Protein AF-A0A821YKF0-F1 (afdb_monomer)

Organism: NCBI:txid392032

InterPro domains:
  IPR000210 BTB/POZ domain [PF00651] (2-75)
  IPR000210 BTB/POZ domain [PS50097] (5-74)
  IPR000210 BTB/POZ domain [SM00225] (5-76)
  IPR011333 SKP1/BTB/POZ domain superfamily [G3DSA:3.30.710.10] (1-76)
  IPR011333 SKP1/BTB/POZ domain superfamily [SSF54695] (2-73)
  IPR052407 BTB/POZ domain-containing protein 9 [PTHR46306] (2-75)

Mean predicted aligned error: 6.36 Å

Secondary structure (DSSP, 8-state):
--TT--EEEEETTEEEEE-HHHHHHH-HHHHHHHHSS-S----S--EEE--SS-HHHHHHHHHHHHHS--------

Foldseek 3Di:
DQVPFQAWEAEPNDIDGDHLVLCLVQDVVSVCVPPVDPDDPPPPDRYDYDYPDHPVVVVQVRCCSVPVDHDPDPPD

Radius of gyration: 13.24 Å; Cα contacts (8 Å, |Δi|>4): 79; chains: 1; bounding box: 25×27×43 Å

Structure (mmCIF, N/CA/C/O backbone):
data_AF-A0A821YKF0-F1
#
_entry.id   AF-A0A821YKF0-F1
#
loop_
_atom_site.group_PDB
_atom_site.id
_atom_site.type_symbol
_atom_site.label_atom_id
_atom_site.label_alt_id
_atom_site.label_comp_id
_atom_site.label_asym_id
_atom_site.label_entity_id
_atom_site.label_seq_id
_atom_site.pdbx_PDB_ins_code
_atom_site.Cartn_x
_atom_site.Cartn_y
_atom_site.Cartn_z
_atom_site.occupancy
_atom_site.B_iso_or_equiv
_atom_site.auth_seq_id
_atom_site.auth_comp_id
_atom_site.auth_asym_id
_atom_site.auth_atom_id
_atom_site.pdbx_PDB_model_num
ATOM 1 N N . GLN A 1 1 ? -1.210 -10.871 6.681 1.00 49.53 1 GLN A N 1
ATOM 2 C CA . GLN A 1 1 ? -1.513 -12.060 5.864 1.00 49.53 1 GLN A CA 1
ATOM 3 C C . GLN A 1 1 ? -1.104 -11.697 4.448 1.00 49.53 1 GLN A C 1
ATOM 5 O O . GLN 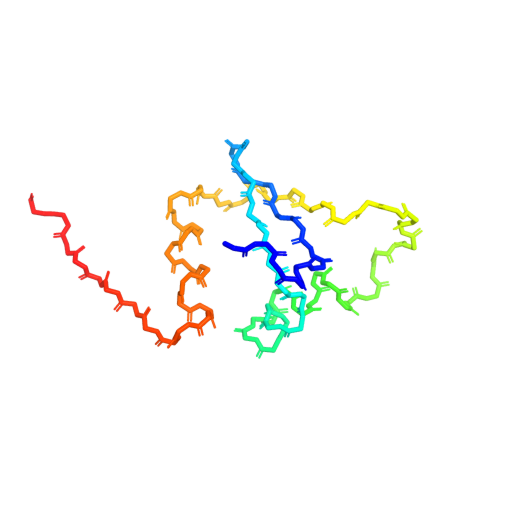A 1 1 ? -1.532 -10.645 3.993 1.00 49.53 1 GLN A O 1
ATOM 10 N N . SER A 1 2 ? -0.180 -12.445 3.845 1.00 65.50 2 SER A N 1
ATOM 11 C CA . SER A 1 2 ? 0.407 -12.153 2.524 1.00 65.50 2 SER A CA 1
ATOM 12 C C . SER A 1 2 ? -0.307 -12.879 1.381 1.00 65.50 2 SER A C 1
ATOM 14 O O . SER A 1 2 ? 0.161 -12.845 0.246 1.00 65.50 2 SER A O 1
ATOM 16 N N . ASP A 1 3 ? -1.414 -13.562 1.674 1.00 79.06 3 ASP A N 1
ATOM 17 C CA . ASP A 1 3 ? -2.164 -14.321 0.680 1.00 79.06 3 ASP A CA 1
ATOM 18 C C . ASP A 1 3 ? -2.598 -13.372 -0.445 1.00 79.06 3 ASP A C 1
ATOM 20 O O . ASP A 1 3 ? -3.235 -12.352 -0.187 1.00 79.06 3 ASP A O 1
ATOM 24 N N . TYR A 1 4 ? -2.208 -13.697 -1.681 1.00 87.19 4 TYR A N 1
ATOM 25 C CA . TYR A 1 4 ? -2.495 -12.938 -2.910 1.00 87.19 4 TYR A CA 1
ATOM 26 C C . TYR A 1 4 ? -1.859 -11.543 -3.033 1.00 87.19 4 TYR A C 1
ATOM 28 O O . TYR A 1 4 ? -2.198 -10.809 -3.962 1.00 87.19 4 TYR A O 1
ATOM 36 N N . SER A 1 5 ? -0.919 -11.174 -2.157 1.00 91.44 5 SER A N 1
ATOM 37 C CA . SER A 1 5 ? -0.165 -9.927 -2.329 1.00 91.44 5 SER A CA 1
ATOM 38 C C . SER A 1 5 ? 0.728 -10.003 -3.570 1.00 91.44 5 SER A C 1
ATOM 40 O O . SER A 1 5 ? 1.518 -10.931 -3.720 1.00 91.44 5 SER A O 1
ATOM 42 N N . ASP A 1 6 ? 0.607 -9.015 -4.450 1.00 91.56 6 ASP A N 1
ATOM 43 C CA . ASP A 1 6 ? 1.320 -8.899 -5.729 1.00 91.56 6 ASP A CA 1
ATOM 44 C C . ASP A 1 6 ? 2.261 -7.678 -5.758 1.00 91.56 6 ASP A C 1
ATOM 46 O O . ASP A 1 6 ? 2.822 -7.320 -6.798 1.00 91.56 6 ASP A O 1
ATOM 50 N N . VAL A 1 7 ? 2.435 -7.017 -4.61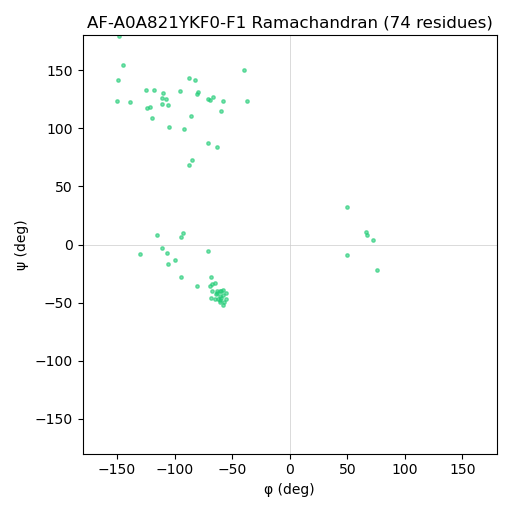0 1.00 91.50 7 VAL A N 1
ATOM 51 C CA . VAL A 1 7 ? 3.419 -5.956 -4.405 1.00 91.50 7 VAL A CA 1
ATOM 52 C C . VAL A 1 7 ? 3.914 -5.931 -2.963 1.00 91.50 7 VAL A C 1
ATOM 54 O O . VAL A 1 7 ? 3.156 -6.112 -2.008 1.00 91.50 7 VAL A O 1
ATOM 57 N N . GLU A 1 8 ? 5.202 -5.661 -2.818 1.00 93.62 8 GLU A N 1
ATOM 58 C CA . GLU A 1 8 ? 5.876 -5.367 -1.564 1.00 93.62 8 GLU A CA 1
ATOM 59 C C . GLU A 1 8 ? 6.278 -3.887 -1.564 1.00 93.62 8 GLU A C 1
ATOM 61 O O . GLU A 1 8 ? 6.849 -3.387 -2.530 1.00 93.62 8 GLU A O 1
ATOM 66 N N . LEU A 1 9 ? 5.952 -3.158 -0.500 1.00 93.50 9 LEU A N 1
ATOM 67 C CA . LEU A 1 9 ? 6.347 -1.764 -0.313 1.00 93.50 9 LEU A CA 1
ATOM 68 C C . LEU A 1 9 ? 7.367 -1.695 0.823 1.00 93.50 9 LEU A C 1
ATOM 70 O O . LEU A 1 9 ? 7.089 -2.179 1.919 1.00 93.50 9 LEU A O 1
ATOM 74 N N . ILE A 1 10 ? 8.527 -1.100 0.565 1.00 94.81 10 ILE A N 1
ATOM 75 C CA . ILE A 1 10 ? 9.620 -0.968 1.534 1.00 94.81 10 ILE A CA 1
ATOM 76 C C . ILE A 1 10 ? 9.676 0.484 2.012 1.00 94.81 10 ILE A C 1
ATOM 78 O O . ILE A 1 10 ? 9.858 1.394 1.200 1.00 94.81 10 ILE A O 1
ATOM 82 N N . ILE A 1 11 ? 9.501 0.703 3.319 1.00 95.44 11 ILE A N 1
ATOM 83 C CA . ILE A 1 11 ? 9.438 2.033 3.953 1.00 95.44 11 ILE A CA 1
ATOM 84 C C . ILE A 1 11 ? 10.210 1.991 5.269 1.00 95.44 11 ILE A C 1
ATOM 86 O O . ILE A 1 11 ? 9.880 1.192 6.134 1.00 95.44 11 ILE A O 1
ATOM 90 N N . GLU A 1 12 ? 11.224 2.843 5.440 1.00 94.31 12 GLU A N 1
ATOM 91 C CA . GLU A 1 12 ? 12.095 2.861 6.637 1.00 94.31 12 GLU A CA 1
ATOM 92 C C . GLU A 1 12 ? 12.655 1.470 7.022 1.00 94.31 12 GLU A C 1
ATOM 94 O O . GLU A 1 12 ? 12.911 1.190 8.189 1.00 94.31 12 GLU A O 1
ATOM 99 N N . SER A 1 13 ? 12.905 0.599 6.037 1.00 91.31 13 SER A N 1
ATOM 100 C CA . SER A 1 13 ? 13.313 -0.813 6.216 1.00 91.31 13 SER A CA 1
ATOM 101 C C . SER A 1 13 ? 12.212 -1.764 6.711 1.00 91.31 13 SER A C 1
ATOM 103 O O . SER A 1 13 ? 12.479 -2.943 6.933 1.00 91.31 13 SER A O 1
ATOM 105 N N . GLU A 1 14 ? 10.973 -1.293 6.864 1.00 95.50 14 GLU A N 1
ATOM 106 C CA . GLU A 1 14 ? 9.799 -2.140 7.078 1.00 95.50 14 GLU A CA 1
ATOM 107 C C . GLU A 1 14 ? 9.191 -2.585 5.741 1.00 95.50 14 GLU A C 1
ATOM 109 O O . GLU A 1 14 ? 9.132 -1.822 4.775 1.00 95.50 14 GLU A O 1
ATOM 114 N N . HIS A 1 15 ? 8.708 -3.829 5.709 1.00 94.19 15 HIS A N 1
ATOM 115 C CA . HIS A 1 15 ? 8.147 -4.473 4.524 1.00 94.19 15 HIS A CA 1
ATOM 116 C C . HIS A 1 15 ? 6.622 -4.589 4.641 1.00 94.19 15 HIS A C 1
ATOM 118 O O . HIS A 1 15 ? 6.096 -5.174 5.593 1.00 94.19 15 HIS A O 1
ATOM 124 N N . PHE A 1 16 ? 5.904 -4.062 3.649 1.00 94.50 16 PHE A N 1
ATOM 125 C CA . PHE A 1 16 ? 4.445 -4.069 3.584 1.00 94.50 16 PHE A CA 1
ATOM 126 C C . PHE A 1 16 ? 3.965 -4.823 2.343 1.00 94.50 16 PHE A C 1
ATOM 128 O O . PHE A 1 16 ? 4.056 -4.321 1.225 1.00 94.50 16 PHE A O 1
ATOM 135 N N . PHE A 1 17 ? 3.392 -6.007 2.544 1.00 94.50 17 PHE A N 1
ATOM 136 C CA . PHE A 1 17 ? 2.742 -6.772 1.478 1.00 94.50 17 PHE A CA 1
ATOM 137 C C . PHE A 1 17 ? 1.329 -6.241 1.219 1.00 94.50 17 PHE A C 1
ATOM 139 O O . PHE A 1 17 ? 0.546 -6.050 2.157 1.00 94.50 17 PHE A O 1
ATOM 146 N N . ALA A 1 18 ? 1.011 -5.967 -0.044 1.00 94.12 18 ALA A N 1
ATOM 147 C CA . ALA A 1 18 ? -0.254 -5.366 -0.442 1.00 94.12 18 ALA A CA 1
ATOM 148 C C . ALA A 1 18 ? -0.719 -5.832 -1.832 1.00 94.12 18 ALA A C 1
ATOM 150 O O . ALA A 1 18 ? -0.054 -6.615 -2.505 1.00 94.12 18 ALA A O 1
ATOM 151 N N . HIS A 1 19 ? -1.885 -5.327 -2.243 1.00 94.19 19 HIS A N 1
ATOM 152 C CA . HIS A 1 19 ? -2.520 -5.622 -3.521 1.00 94.19 19 HIS A CA 1
ATOM 153 C C . HIS A 1 19 ? -2.491 -4.379 -4.412 1.00 94.19 19 HIS A C 1
ATOM 155 O O . HIS A 1 19 ? -3.069 -3.340 -4.063 1.00 94.19 19 HIS A O 1
ATOM 161 N N . ARG A 1 20 ? -1.862 -4.481 -5.583 1.00 93.00 20 ARG A N 1
ATOM 162 C CA . ARG A 1 20 ? -1.712 -3.384 -6.550 1.00 93.00 20 ARG A CA 1
ATOM 163 C C . ARG A 1 20 ? -3.055 -2.788 -6.948 1.00 93.00 20 ARG A C 1
ATOM 165 O O . ARG A 1 20 ? -3.201 -1.568 -7.017 1.00 93.00 20 ARG A O 1
ATOM 172 N N . THR A 1 21 ? -4.043 -3.652 -7.166 1.00 94.25 21 THR A N 1
ATOM 173 C CA . THR A 1 21 ? -5.398 -3.273 -7.582 1.00 94.25 21 THR A CA 1
ATOM 174 C C . THR A 1 21 ? -6.095 -2.409 -6.534 1.00 94.25 21 THR A C 1
ATOM 176 O O . THR A 1 21 ? -6.625 -1.351 -6.869 1.00 94.25 21 THR A O 1
ATOM 179 N N . ILE A 1 22 ? -6.042 -2.806 -5.258 1.00 96.25 22 ILE A N 1
ATOM 180 C CA . ILE A 1 22 ? -6.643 -2.053 -4.150 1.00 96.25 22 ILE A CA 1
ATOM 181 C C . ILE A 1 22 ? -5.931 -0.709 -3.982 1.00 96.25 22 ILE A C 1
ATOM 183 O O . ILE A 1 22 ? -6.591 0.326 -3.906 1.00 96.25 22 ILE A O 1
ATOM 187 N N . LEU A 1 23 ? -4.594 -0.701 -3.980 1.00 95.50 23 LEU A N 1
ATOM 188 C CA . LEU A 1 23 ? -3.810 0.530 -3.860 1.00 95.50 23 LEU A CA 1
ATOM 189 C C . LEU A 1 23 ? -4.160 1.532 -4.972 1.00 95.50 23 LEU A C 1
ATOM 191 O O . LEU A 1 23 ? -4.469 2.687 -4.681 1.00 95.50 23 LEU A O 1
ATOM 195 N N . ALA A 1 24 ? -4.178 1.091 -6.231 1.00 94.62 24 ALA A N 1
ATOM 196 C CA . ALA A 1 24 ? -4.484 1.953 -7.371 1.00 94.62 24 ALA A CA 1
ATOM 197 C C . ALA A 1 24 ? -5.947 2.413 -7.423 1.00 94.62 24 ALA A C 1
ATOM 199 O O . ALA A 1 24 ? -6.219 3.547 -7.813 1.00 94.62 24 ALA A O 1
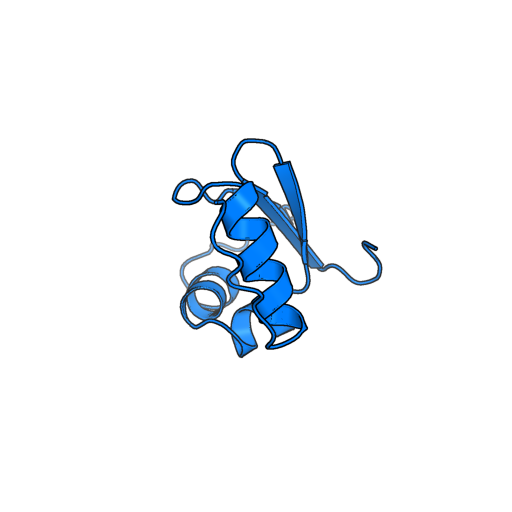ATOM 200 N N . ALA A 1 25 ? -6.897 1.569 -7.014 1.00 96.25 25 ALA A N 1
ATOM 201 C CA . ALA A 1 25 ? -8.307 1.952 -6.962 1.00 96.25 25 ALA A CA 1
ATOM 202 C C . ALA A 1 25 ? -8.590 3.011 -5.883 1.00 96.25 25 ALA A C 1
ATOM 204 O O . ALA A 1 25 ? -9.544 3.779 -5.998 1.00 96.25 25 ALA A O 1
ATOM 205 N N . ARG A 1 26 ? -7.783 3.043 -4.816 1.00 96.94 26 ARG A N 1
ATOM 206 C CA . ARG A 1 26 ? -8.012 3.884 -3.631 1.00 96.94 26 ARG A CA 1
ATOM 207 C C . ARG A 1 26 ? -7.071 5.087 -3.537 1.00 96.94 26 ARG A C 1
ATOM 209 O O . ARG A 1 26 ? -7.268 5.925 -2.661 1.00 96.94 26 ARG A O 1
ATOM 216 N N . SER A 1 27 ? -6.068 5.188 -4.410 1.00 94.50 27 SER A N 1
ATOM 217 C CA . SER A 1 27 ? -5.090 6.277 -4.412 1.00 94.50 27 SER A CA 1
ATOM 218 C C . SER A 1 27 ? -4.560 6.559 -5.815 1.00 94.50 27 SER A C 1
ATOM 220 O O . SER A 1 27 ? -3.979 5.692 -6.469 1.00 94.50 27 SER A O 1
ATOM 222 N N . GLU A 1 28 ? -4.698 7.808 -6.260 1.00 93.31 28 GLU A N 1
ATOM 223 C CA . GLU A 1 28 ? -4.182 8.241 -7.562 1.00 93.31 28 GLU A CA 1
ATOM 224 C C . GLU A 1 28 ? -2.656 8.185 -7.632 1.00 93.31 28 GLU A C 1
ATOM 226 O O . GLU A 1 28 ? -2.113 7.842 -8.681 1.00 93.31 28 GLU A O 1
ATOM 231 N N . TYR A 1 29 ? -1.978 8.444 -6.508 1.00 91.25 29 TYR A N 1
ATOM 232 C CA . TYR A 1 29 ? -0.533 8.272 -6.388 1.00 91.25 29 TYR A CA 1
ATOM 233 C C . TYR A 1 29 ? -0.142 6.826 -6.694 1.00 91.25 29 TYR A C 1
ATOM 235 O O . TYR A 1 29 ? 0.679 6.586 -7.575 1.00 91.25 29 TYR A O 1
ATOM 243 N N . PHE A 1 30 ? -0.783 5.850 -6.041 1.00 92.00 30 PHE A N 1
ATOM 244 C CA . PHE A 1 30 ? -0.493 4.439 -6.295 1.00 92.00 30 PHE A CA 1
ATOM 245 C C . PHE A 1 30 ? -0.918 3.996 -7.694 1.00 92.00 30 PHE A C 1
ATOM 247 O O . PHE A 1 30 ? -0.226 3.191 -8.309 1.00 92.00 30 PHE A O 1
ATOM 254 N N . ARG A 1 31 ? -2.006 4.545 -8.241 1.00 92.19 31 ARG A N 1
ATOM 255 C CA . ARG A 1 31 ? -2.411 4.287 -9.628 1.00 92.19 31 ARG A CA 1
ATOM 256 C C . ARG A 1 31 ? -1.333 4.730 -10.611 1.00 92.19 31 ARG A C 1
ATOM 258 O O . ARG A 1 31 ? -0.944 3.944 -11.469 1.00 92.19 31 ARG A O 1
ATOM 265 N N . ALA A 1 32 ? -0.828 5.953 -10.465 1.00 90.12 32 ALA A N 1
ATOM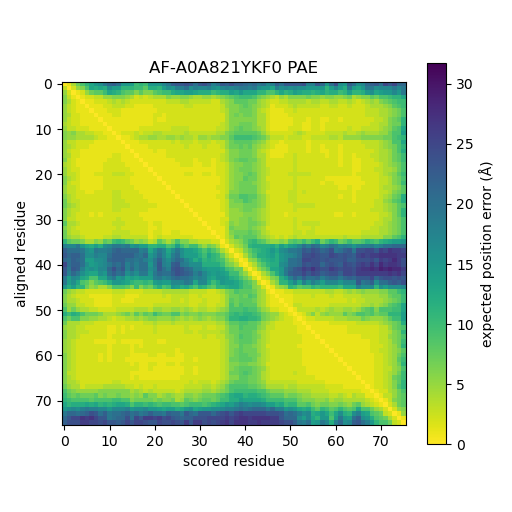 266 C CA . ALA A 1 32 ? 0.259 6.464 -11.293 1.00 90.12 32 ALA A CA 1
ATOM 267 C C . ALA A 1 32 ? 1.552 5.662 -11.075 1.00 90.12 32 ALA A C 1
ATOM 269 O O . ALA A 1 32 ? 2.201 5.263 -12.033 1.00 90.12 32 ALA A O 1
ATOM 270 N N . LEU A 1 33 ? 1.881 5.341 -9.825 1.00 87.62 33 LEU A N 1
ATOM 271 C CA . LEU A 1 33 ? 3.076 4.583 -9.465 1.00 87.62 33 LEU A CA 1
ATOM 272 C C . LEU A 1 33 ? 3.070 3.157 -10.053 1.00 87.62 33 LEU A C 1
ATOM 274 O O . LEU A 1 33 ? 4.102 2.670 -10.511 1.00 87.62 33 LEU A O 1
ATOM 278 N N . LEU A 1 34 ? 1.925 2.471 -10.028 1.00 87.50 34 LEU A N 1
ATOM 279 C CA . LEU A 1 34 ? 1.808 1.053 -10.392 1.00 87.50 34 LEU A CA 1
ATOM 280 C C . LEU A 1 34 ? 1.410 0.818 -11.854 1.00 87.50 34 LEU A C 1
ATOM 282 O O . LEU A 1 34 ? 1.749 -0.233 -12.398 1.00 87.50 34 LEU A O 1
ATOM 286 N N . TYR A 1 35 ? 0.688 1.759 -12.468 1.00 86.31 35 TYR A N 1
ATOM 287 C CA . TYR A 1 35 ? 0.118 1.619 -13.816 1.00 86.31 35 TYR A CA 1
ATOM 288 C C . TYR A 1 35 ? 0.423 2.809 -14.738 1.00 86.31 35 TYR A C 1
ATOM 290 O O . TYR A 1 35 ? 0.128 2.757 -15.931 1.00 86.31 35 TYR A O 1
ATOM 298 N N . GLY A 1 36 ? 1.006 3.892 -14.223 1.00 78.38 36 GLY A N 1
ATOM 299 C CA . GLY A 1 36 ? 1.314 5.096 -14.988 1.00 78.38 36 GLY A CA 1
ATOM 300 C C . GLY A 1 36 ? 2.647 4.996 -15.717 1.00 78.38 36 GLY A C 1
ATOM 301 O O . GLY A 1 36 ? 3.596 5.636 -15.296 1.00 78.38 36 GLY A O 1
ATOM 302 N N . GLY A 1 37 ? 2.706 4.191 -16.784 1.00 63.28 37 GLY A N 1
ATOM 303 C CA . GLY A 1 37 ? 3.552 4.321 -17.993 1.00 63.28 37 GLY A CA 1
ATOM 304 C C . GLY A 1 37 ? 5.075 4.566 -17.925 1.00 63.28 37 GLY A C 1
ATOM 305 O O . GLY A 1 37 ? 5.714 4.495 -18.967 1.00 63.28 37 GLY A O 1
ATOM 306 N N . LEU A 1 38 ? 5.671 4.853 -16.767 1.00 55.22 38 LEU A N 1
ATOM 307 C CA . LEU A 1 38 ? 7.076 5.256 -16.591 1.00 55.22 38 LEU A CA 1
ATOM 308 C C . LEU A 1 38 ? 7.922 4.199 -15.881 1.00 55.22 38 LEU A C 1
ATOM 310 O O . LEU A 1 38 ? 9.127 4.378 -15.728 1.00 55.22 38 LEU A O 1
ATOM 314 N N . ARG A 1 39 ? 7.314 3.089 -15.458 1.00 53.62 39 ARG A N 1
ATOM 315 C CA . ARG A 1 39 ? 8.081 1.917 -15.061 1.00 53.62 39 ARG A CA 1
ATOM 316 C C . ARG A 1 39 ? 8.377 1.109 -16.310 1.00 53.62 39 ARG A C 1
ATOM 318 O O . ARG A 1 39 ? 7.474 0.513 -16.895 1.00 53.62 39 ARG A O 1
ATOM 325 N N . GLU A 1 40 ? 9.651 1.108 -16.690 1.00 52.00 40 GLU A N 1
ATOM 326 C CA . GLU A 1 40 ? 10.244 0.043 -17.493 1.00 52.00 40 GLU A CA 1
ATOM 327 C C . GLU A 1 40 ? 9.708 -1.316 -17.012 1.00 52.00 40 GLU A C 1
ATOM 329 O O . GLU A 1 40 ? 9.387 -1.450 -15.823 1.00 52.00 40 GLU A O 1
ATOM 334 N N . PRO A 1 41 ? 9.593 -2.325 -17.891 1.00 47.78 41 PRO A N 1
ATOM 335 C CA . PRO A 1 41 ? 9.278 -3.681 -17.475 1.00 47.78 41 PRO A CA 1
ATOM 336 C C . PRO A 1 41 ? 10.422 -4.171 -16.581 1.00 47.78 41 PRO A C 1
ATOM 338 O O . PRO A 1 41 ? 11.372 -4.795 -17.041 1.00 47.78 41 PRO A O 1
ATOM 341 N N . GLN A 1 42 ? 10.367 -3.840 -15.293 1.00 50.38 42 GLN A N 1
ATOM 342 C CA . GLN A 1 42 ? 11.210 -4.440 -14.283 1.00 50.38 42 GLN A CA 1
ATOM 343 C C . GLN A 1 42 ? 10.689 -5.856 -14.138 1.00 50.38 42 GLN A C 1
ATOM 345 O O . GLN A 1 42 ? 9.772 -6.146 -13.372 1.00 50.38 42 GLN A O 1
ATOM 350 N N . HIS A 1 43 ? 11.251 -6.709 -14.990 1.00 45.59 43 HIS A N 1
ATOM 351 C CA . HIS A 1 43 ? 11.343 -8.131 -14.775 1.00 45.59 43 HIS A CA 1
ATOM 352 C C . HIS A 1 43 ? 11.613 -8.378 -13.279 1.00 45.59 43 HIS A C 1
ATOM 354 O O . HIS A 1 43 ? 12.543 -7.830 -12.688 1.00 45.59 43 HIS A O 1
ATOM 360 N N . ASP A 1 44 ? 10.720 -9.162 -12.684 1.00 52.44 44 ASP A N 1
ATOM 361 C CA . ASP A 1 44 ? 10.877 -9.917 -11.440 1.00 52.44 44 ASP A CA 1
ATOM 362 C C . ASP A 1 44 ? 10.824 -9.196 -10.080 1.00 52.44 44 ASP A C 1
ATOM 364 O O . ASP A 1 44 ? 10.436 -9.837 -9.098 1.00 52.44 44 ASP A O 1
ATOM 368 N N . ASN A 1 45 ? 11.069 -7.886 -9.971 1.00 55.75 45 ASN A N 1
ATOM 369 C CA . ASN A 1 45 ? 11.054 -7.234 -8.652 1.00 55.75 45 ASN A CA 1
ATOM 370 C C . ASN A 1 45 ? 9.682 -6.658 -8.258 1.00 55.75 45 ASN A C 1
ATOM 372 O O . ASN A 1 45 ? 9.301 -5.547 -8.619 1.00 55.75 45 ASN A O 1
ATOM 376 N N . HIS A 1 46 ? 8.966 -7.422 -7.430 1.00 77.88 46 HIS A N 1
ATOM 377 C CA . HIS A 1 46 ? 7.688 -7.066 -6.800 1.00 77.88 46 HIS A CA 1
ATOM 378 C C . HIS A 1 46 ? 7.817 -5.986 -5.703 1.00 77.88 46 HIS A C 1
ATOM 380 O O . HIS A 1 46 ? 6.800 -5.531 -5.178 1.00 77.88 46 HIS A O 1
ATOM 386 N N . ALA A 1 47 ? 9.042 -5.572 -5.365 1.00 88.19 47 ALA A N 1
ATOM 387 C CA . ALA A 1 47 ? 9.349 -4.636 -4.289 1.00 88.19 47 ALA A CA 1
ATOM 388 C C . ALA A 1 47 ? 9.491 -3.184 -4.779 1.00 88.19 47 ALA A C 1
ATOM 390 O O . ALA A 1 47 ? 10.217 -2.897 -5.731 1.00 88.19 47 ALA A O 1
ATOM 391 N N . ILE A 1 48 ? 8.831 -2.251 -4.093 1.00 90.19 48 ILE A N 1
ATOM 392 C CA . ILE A 1 48 ? 8.862 -0.811 -4.360 1.00 90.19 48 ILE A CA 1
ATOM 393 C C . ILE A 1 48 ? 9.299 -0.079 -3.093 1.00 90.19 48 ILE A C 1
ATOM 395 O O . ILE A 1 48 ? 8.595 -0.087 -2.088 1.00 90.19 48 ILE A O 1
ATOM 399 N N . GLU A 1 49 ? 10.435 0.605 -3.155 1.00 92.00 49 GLU A N 1
ATOM 400 C CA . GLU A 1 49 ? 10.889 1.485 -2.076 1.00 92.00 49 GLU A CA 1
ATOM 401 C C . GLU A 1 49 ? 10.158 2.839 -2.138 1.00 92.00 49 GLU A C 1
ATOM 403 O O . GLU A 1 49 ? 10.091 3.460 -3.202 1.00 92.00 49 GLU A O 1
ATOM 408 N N . ILE A 1 50 ? 9.618 3.299 -1.005 1.00 91.00 50 ILE A N 1
ATOM 409 C CA . ILE A 1 50 ? 8.990 4.620 -0.843 1.00 91.00 50 ILE A CA 1
ATOM 410 C C . ILE A 1 50 ? 9.749 5.366 0.257 1.00 91.00 50 ILE A C 1
ATOM 412 O O . ILE A 1 50 ? 9.787 4.923 1.406 1.00 91.00 50 ILE A O 1
ATOM 416 N N . LYS A 1 51 ? 10.351 6.508 -0.088 1.00 89.69 51 LYS A N 1
ATOM 417 C CA . LYS A 1 51 ? 11.268 7.258 0.796 1.00 89.69 51 LYS A CA 1
ATOM 418 C C . LYS A 1 51 ? 10.602 8.444 1.486 1.00 89.69 51 LYS A C 1
ATOM 420 O O . LYS A 1 51 ? 11.151 9.015 2.421 1.00 89.69 51 LYS A O 1
ATOM 425 N N . GLU A 1 52 ? 9.417 8.824 1.030 1.00 87.12 52 GLU A N 1
ATOM 426 C CA . GLU A 1 52 ? 8.741 10.070 1.385 1.00 87.12 52 GLU A CA 1
ATOM 427 C C . GLU A 1 52 ? 7.779 9.926 2.575 1.00 87.12 52 GLU A C 1
ATOM 429 O O . GLU A 1 52 ? 7.000 10.838 2.856 1.00 87.12 52 GLU A O 1
ATOM 434 N N . CYS A 1 53 ? 7.785 8.790 3.281 1.00 90.19 53 CYS A N 1
ATOM 435 C CA . CYS A 1 53 ? 6.875 8.559 4.401 1.00 90.19 53 CYS A CA 1
ATOM 436 C C . CYS A 1 53 ? 7.506 7.742 5.532 1.00 90.19 53 CYS A C 1
ATOM 438 O O . CYS A 1 53 ? 8.419 6.954 5.313 1.00 90.19 53 CYS A O 1
ATOM 440 N N . LYS A 1 54 ? 6.982 7.934 6.749 1.00 94.81 54 LYS A N 1
ATOM 441 C CA . LYS A 1 54 ? 7.333 7.122 7.919 1.00 94.81 54 LYS A CA 1
ATOM 442 C C . LYS A 1 54 ? 6.526 5.829 7.932 1.00 94.81 54 LYS A C 1
ATOM 444 O O . LYS A 1 54 ? 5.317 5.877 7.676 1.00 94.81 54 LYS A O 1
ATOM 449 N N . ALA A 1 55 ? 7.127 4.715 8.334 1.00 95.12 55 ALA A N 1
ATOM 450 C CA . ALA A 1 55 ? 6.473 3.407 8.367 1.00 95.12 55 ALA A CA 1
ATOM 451 C C . ALA A 1 55 ? 5.235 3.397 9.281 1.00 95.12 55 ALA A C 1
ATOM 453 O O . ALA A 1 55 ? 4.175 2.892 8.903 1.00 95.12 55 ALA A O 1
ATOM 454 N N . ALA A 1 56 ? 5.308 4.066 10.438 1.00 93.50 56 ALA A N 1
ATOM 455 C CA . ALA A 1 56 ? 4.174 4.202 11.357 1.00 93.50 56 ALA A CA 1
ATOM 456 C C . ALA A 1 56 ? 2.972 4.925 10.718 1.00 93.50 56 ALA A C 1
ATOM 458 O O . ALA A 1 56 ? 1.829 4.473 10.831 1.00 93.50 56 ALA A O 1
ATOM 459 N N . ALA A 1 57 ? 3.226 6.0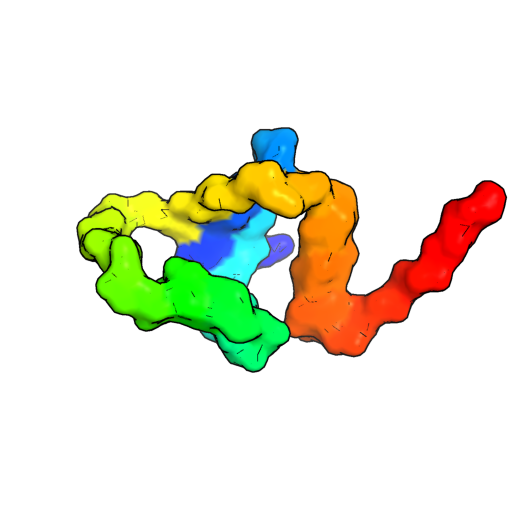25 10.003 1.00 92.75 57 ALA A N 1
ATOM 460 C CA . ALA A 1 57 ? 2.186 6.761 9.288 1.00 92.75 57 ALA A CA 1
ATOM 461 C C . ALA A 1 57 ? 1.634 5.932 8.121 1.00 92.75 57 ALA A C 1
ATOM 463 O O . ALA A 1 57 ? 0.419 5.875 7.909 1.00 92.75 57 ALA A O 1
ATOM 464 N N . PHE A 1 58 ? 2.515 5.228 7.410 1.00 95.06 58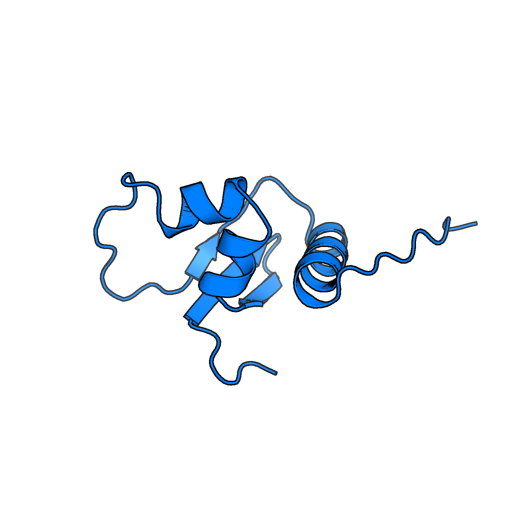 PHE A N 1
ATOM 465 C CA . PHE A 1 58 ? 2.123 4.362 6.312 1.00 95.06 58 PHE A CA 1
ATOM 466 C C . PHE A 1 58 ? 1.228 3.211 6.764 1.00 95.06 58 PHE A C 1
ATOM 468 O O . PHE A 1 58 ? 0.237 2.918 6.108 1.00 95.06 58 PHE A O 1
ATOM 475 N N . LYS A 1 59 ? 1.497 2.598 7.918 1.00 94.31 59 LYS A N 1
ATOM 476 C CA . LYS A 1 59 ? 0.652 1.534 8.477 1.00 94.31 59 LYS A CA 1
ATOM 477 C C . LYS A 1 59 ? -0.791 1.997 8.705 1.00 94.31 59 LYS A C 1
ATOM 479 O O . LYS A 1 59 ? -1.734 1.250 8.437 1.00 94.31 59 LYS A O 1
ATOM 484 N N . ILE A 1 60 ? -0.972 3.237 9.164 1.00 94.00 60 ILE A N 1
ATOM 485 C CA . ILE A 1 60 ? -2.296 3.852 9.341 1.00 94.00 60 ILE A CA 1
ATOM 486 C C . ILE A 1 60 ? -2.952 4.107 7.979 1.00 94.00 60 ILE A C 1
ATOM 488 O O . ILE A 1 60 ? -4.121 3.758 7.794 1.00 94.00 60 ILE A O 1
ATOM 492 N N . LEU A 1 61 ? -2.200 4.665 7.026 1.00 94.19 61 LEU A N 1
ATOM 493 C CA . LEU A 1 61 ? -2.667 4.905 5.659 1.00 94.19 61 LEU A CA 1
ATOM 494 C C . LEU A 1 61 ? -3.090 3.604 4.969 1.00 94.19 61 LEU A C 1
ATOM 496 O O . LEU A 1 61 ? -4.164 3.540 4.379 1.00 94.19 61 LEU A O 1
ATOM 500 N N . LEU A 1 62 ? -2.274 2.558 5.075 1.00 94.94 62 LEU A N 1
ATOM 501 C CA . LEU A 1 62 ? -2.544 1.254 4.495 1.00 94.94 62 LEU A CA 1
ATO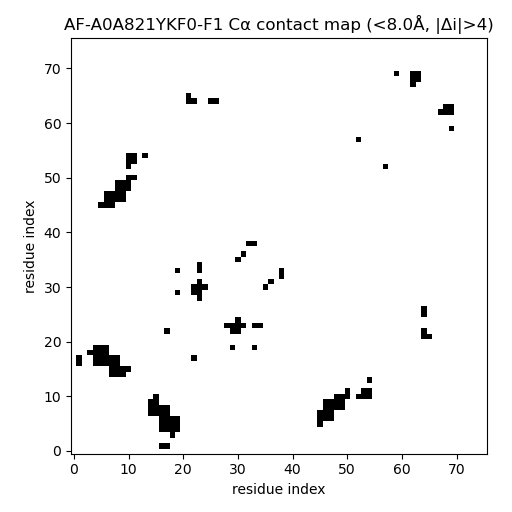M 502 C C . LEU A 1 62 ? -3.830 0.680 5.085 1.00 94.94 62 LEU A C 1
ATOM 504 O O . LEU A 1 62 ? -4.721 0.299 4.334 1.00 94.94 62 LEU A O 1
ATOM 508 N N . ARG A 1 63 ? -4.002 0.714 6.414 1.00 95.00 63 ARG A N 1
ATOM 509 C CA . ARG A 1 63 ? -5.267 0.302 7.040 1.00 95.00 63 ARG A CA 1
ATOM 510 C C . ARG A 1 63 ? -6.451 1.079 6.463 1.00 9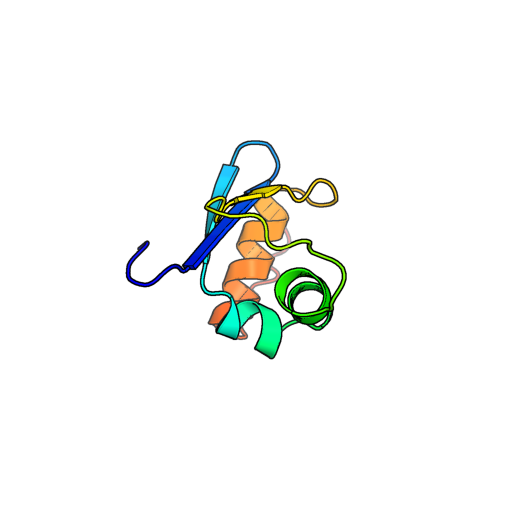5.00 63 ARG A C 1
ATOM 512 O O . ARG A 1 63 ? -7.438 0.461 6.083 1.00 95.00 63 ARG A O 1
ATOM 519 N N . TYR A 1 64 ? -6.335 2.401 6.347 1.00 95.44 64 TYR A N 1
ATOM 520 C CA . TYR A 1 64 ? -7.388 3.239 5.773 1.00 95.44 64 TYR A CA 1
ATOM 521 C C . TYR A 1 64 ? -7.708 2.879 4.313 1.00 95.44 64 TYR A C 1
ATOM 523 O O . TYR A 1 64 ? -8.879 2.834 3.939 1.00 95.44 64 TYR A O 1
ATOM 531 N N . ILE A 1 65 ? -6.701 2.569 3.494 1.00 95.94 65 ILE A N 1
ATOM 532 C CA . ILE A 1 65 ? -6.901 2.138 2.104 1.00 95.94 65 ILE A CA 1
ATOM 533 C C . ILE A 1 65 ? -7.777 0.878 2.037 1.00 95.94 65 ILE A C 1
ATOM 535 O O . ILE A 1 65 ? -8.699 0.832 1.219 1.00 95.94 65 ILE A O 1
ATOM 539 N N . TYR A 1 66 ? -7.530 -0.101 2.914 1.00 95.06 66 TYR A N 1
ATOM 540 C CA . TYR A 1 66 ? -8.260 -1.374 2.931 1.00 95.06 66 TYR A CA 1
ATOM 541 C C . TYR A 1 66 ? -9.625 -1.308 3.619 1.00 95.06 66 TYR A C 1
ATOM 543 O O . TYR A 1 66 ? -10.546 -1.999 3.194 1.00 95.06 66 TYR A O 1
ATOM 551 N N . THR A 1 67 ? -9.772 -0.519 4.685 1.00 95.00 67 THR A N 1
ATOM 552 C CA . THR A 1 67 ? -10.994 -0.531 5.509 1.00 95.00 67 THR A CA 1
ATOM 553 C C . THR A 1 67 ? -11.886 0.687 5.303 1.00 95.00 67 THR A C 1
ATOM 555 O O . THR A 1 67 ? -13.040 0.678 5.722 1.00 95.00 67 THR A O 1
ATOM 558 N N . GLY A 1 68 ? -11.362 1.765 4.714 1.00 94.38 68 GLY A N 1
ATOM 559 C CA . GLY A 1 68 ? -12.029 3.067 4.668 1.00 94.38 68 GLY A CA 1
ATOM 560 C C . GLY A 1 68 ? -12.167 3.745 6.036 1.00 94.38 68 GLY A C 1
ATOM 561 O O . GLY A 1 68 ? -12.843 4.764 6.138 1.00 94.38 68 GLY A O 1
ATOM 562 N N . GLN A 1 69 ? -11.544 3.203 7.089 1.00 93.06 69 GLN A N 1
ATOM 563 C CA . GLN A 1 69 ? -11.676 3.688 8.462 1.00 93.06 69 GLN A CA 1
ATOM 564 C C . GLN A 1 69 ? -10.337 4.168 9.016 1.00 93.06 69 GLN A C 1
ATOM 566 O O . GLN A 1 69 ? -9.317 3.473 8.953 1.00 93.06 69 GLN A O 1
ATOM 571 N N . ILE A 1 70 ? -10.356 5.351 9.625 1.00 89.31 70 ILE A N 1
ATOM 572 C CA . ILE A 1 70 ? -9.212 5.935 10.318 1.00 89.31 70 ILE A CA 1
ATOM 573 C C . ILE A 1 70 ? -9.603 6.278 11.755 1.00 89.31 70 ILE A C 1
ATOM 575 O O . ILE A 1 70 ? -10.642 6.880 12.000 1.00 89.31 70 ILE A O 1
ATOM 579 N N .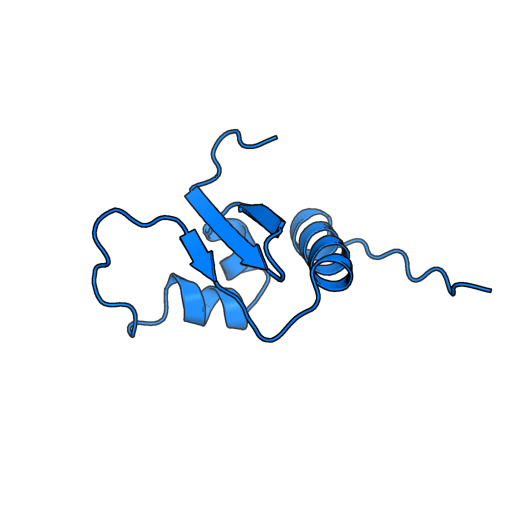 ASN A 1 71 ? -8.752 5.890 12.705 1.00 84.06 71 ASN A N 1
ATOM 580 C CA . ASN A 1 71 ? -8.899 6.260 14.107 1.00 84.06 71 ASN A CA 1
ATOM 581 C C . ASN A 1 71 ? -7.859 7.333 14.393 1.00 84.06 71 ASN A C 1
ATOM 583 O O . ASN A 1 71 ? -6.678 7.024 14.536 1.00 84.06 71 ASN A O 1
ATOM 587 N N . LEU A 1 72 ? -8.307 8.584 14.427 1.00 78.19 72 LEU A N 1
ATOM 588 C CA . LEU A 1 72 ? -7.496 9.734 14.806 1.00 78.19 72 LEU A CA 1
ATOM 589 C C . LEU A 1 72 ? -7.583 9.896 16.327 1.00 78.19 72 LEU A C 1
ATOM 591 O O . LEU A 1 72 ? -8.218 10.819 16.833 1.00 78.19 72 LEU A O 1
ATOM 595 N N . ALA A 1 73 ? -7.008 8.948 17.065 1.00 76.31 73 ALA A N 1
ATOM 596 C CA . ALA A 1 73 ? -6.785 9.163 18.486 1.00 76.31 73 ALA A CA 1
ATOM 597 C C . ALA A 1 73 ? -5.659 10.196 18.619 1.00 76.31 73 ALA A C 1
ATOM 599 O O . ALA A 1 73 ? -4.591 10.020 18.034 1.00 76.31 73 ALA A O 1
ATOM 600 N N . LYS A 1 74 ? -5.904 11.289 19.346 1.00 66.19 74 LYS A N 1
ATOM 601 C CA . LYS A 1 74 ? -4.817 12.167 19.783 1.00 66.19 74 LYS A CA 1
ATOM 602 C C . LYS A 1 74 ? -4.010 11.387 20.817 1.00 66.19 74 LYS A C 1
ATOM 604 O O . LYS A 1 74 ? -4.593 10.914 21.790 1.00 66.19 74 LYS A O 1
ATOM 609 N N . GLU A 1 75 ? -2.707 11.234 20.604 1.00 60.69 75 GLU A N 1
ATOM 610 C CA . GLU A 1 75 ? -1.806 10.940 21.718 1.00 60.69 75 GLU A CA 1
ATOM 611 C C . GLU A 1 75 ? -1.944 12.113 22.698 1.00 60.69 75 GLU A C 1
ATOM 613 O O . GLU A 1 75 ? -1.724 13.268 22.324 1.00 60.69 75 GLU A O 1
ATOM 618 N N . THR A 1 76 ? -2.463 11.810 23.888 1.00 43.44 76 THR A N 1
ATOM 619 C CA . THR A 1 76 ? -2.613 12.755 25.005 1.00 43.44 76 THR A CA 1
ATOM 620 C C . THR A 1 76 ? -1.413 12.623 25.916 1.00 43.44 76 THR A C 1
ATOM 622 O O . THR A 1 76 ? -0.982 11.463 26.111 1.00 43.44 76 THR A O 1
#

pLDDT: mean 84.72, std 15.37, range [43.44, 96.94]

Nearest PDB structures (foldseek):
  8khp-assembly1_B  TM=9.055E-01  e=2.789E-06  Homo sapiens
  8k8t-assembly1_L  TM=8.944E-01  e=3.425E-06  Homo sapiens
  9dtq-assembly1_B  TM=8.849E-01  e=3.425E-06  Homo sapiens
  8gq6-assembly1_A  TM=8.885E-01  e=4.506E-06  Homo sapiens
  3htm-assembly1_B  TM=8.935E-01  e=1.901E-05  Homo sapiens

Solvent-accessible surface area (backbone atoms only — not comparable to full-atom values): 4800 Å² total; per-residue (Å²): 132,64,82,84,44,70,30,34,39,36,21,87,88,42,81,43,69,36,46,60,67,61,44,29,76,68,30,68,68,43,27,41,74,77,68,48,87,74,73,70,89,68,77,88,65,51,64,44,79,47,87,90,54,55,47,74,60,45,54,53,50,52,48,24,65,76,68,77,54,80,84,85,73,75,90,127

Sequence (76 aa):
QSDYSDVELIIESEHFFAHRTILAARSEYFRALLYGGLREPQHDNHAIEIKECKAAAFKILLRYIYTGQINLAKET